Protein AF-A0AAU7CHJ7-F1 (afdb_monomer)

Structure (mmCIF, N/CA/C/O backbone):
data_AF-A0AAU7CHJ7-F1
#
_entry.id   AF-A0AAU7CHJ7-F1
#
loop_
_atom_site.group_PDB
_atom_site.id
_atom_site.type_symbol
_atom_site.label_atom_id
_atom_site.label_alt_id
_atom_site.label_comp_id
_atom_site.label_asym_id
_atom_site.label_entity_id
_atom_site.label_seq_id
_atom_site.pdbx_PDB_ins_code
_atom_site.Cartn_x
_atom_site.Cartn_y
_atom_site.Cartn_z
_atom_site.occupancy
_atom_site.B_iso_or_equiv
_atom_site.auth_seq_id
_atom_site.auth_comp_id
_atom_site.auth_asym_id
_atom_site.auth_atom_id
_atom_site.pdbx_PDB_model_num
ATOM 1 N N . MET A 1 1 ? 20.768 -12.142 4.196 1.00 36.09 1 MET A N 1
ATOM 2 C CA . MET A 1 1 ? 20.610 -11.156 5.284 1.00 36.09 1 MET A CA 1
ATOM 3 C C . MET A 1 1 ? 19.151 -11.165 5.712 1.00 36.09 1 MET A C 1
ATOM 5 O O . MET A 1 1 ? 18.363 -10.324 5.315 1.00 36.09 1 MET A O 1
ATOM 9 N N . THR A 1 2 ? 18.778 -12.232 6.409 1.00 41.44 2 THR A N 1
ATOM 10 C CA . THR A 1 2 ? 17.452 -12.487 6.972 1.00 41.44 2 THR A CA 1
ATOM 11 C C . THR A 1 2 ? 17.418 -11.833 8.344 1.00 41.44 2 THR A C 1
ATOM 13 O O . THR A 1 2 ? 17.980 -12.379 9.290 1.00 41.44 2 THR A O 1
ATOM 16 N N . GLN A 1 3 ? 16.825 -10.648 8.449 1.00 38.94 3 GLN A N 1
ATOM 17 C CA . GLN A 1 3 ? 16.555 -10.034 9.743 1.00 38.94 3 GLN A CA 1
ATOM 18 C C . GLN A 1 3 ? 15.087 -9.621 9.830 1.00 38.94 3 GLN A C 1
ATOM 20 O O . GLN A 1 3 ? 14.568 -8.911 8.978 1.00 38.94 3 GLN A O 1
ATOM 25 N N . ASP A 1 4 ? 14.493 -10.134 10.904 1.00 38.00 4 ASP A N 1
ATOM 26 C CA . ASP A 1 4 ? 13.262 -9.732 11.576 1.00 38.00 4 ASP A CA 1
ATOM 27 C C . ASP A 1 4 ? 11.898 -10.231 11.066 1.00 38.00 4 ASP A C 1
ATOM 29 O O . ASP A 1 4 ? 11.028 -9.482 10.643 1.00 38.00 4 ASP A O 1
ATOM 33 N N . ILE A 1 5 ? 11.679 -11.543 11.210 1.00 45.69 5 ILE A N 1
ATOM 34 C CA . ILE A 1 5 ? 10.336 -12.164 11.250 1.00 45.69 5 ILE A CA 1
ATOM 35 C C . ILE A 1 5 ? 9.864 -12.333 12.725 1.00 45.69 5 ILE A C 1
ATOM 37 O O . ILE A 1 5 ? 8.728 -12.717 13.009 1.00 45.69 5 ILE A O 1
ATOM 41 N N . GLY A 1 6 ? 10.728 -12.014 13.701 1.00 40.56 6 GLY A N 1
ATOM 42 C CA . GLY A 1 6 ? 10.492 -12.242 15.131 1.00 40.56 6 GLY A CA 1
ATOM 43 C C . GLY A 1 6 ? 9.650 -11.162 15.817 1.00 40.56 6 GLY A C 1
ATOM 44 O O . GLY A 1 6 ? 8.900 -11.484 16.741 1.00 40.56 6 GLY A O 1
ATOM 45 N N . GLY A 1 7 ? 9.727 -9.906 15.360 1.00 43.88 7 GLY A N 1
ATOM 46 C CA . GLY A 1 7 ? 8.945 -8.794 15.914 1.00 43.8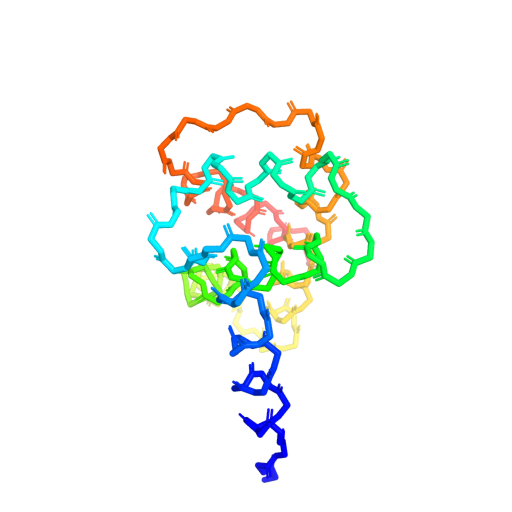8 7 GLY A CA 1
ATOM 47 C C . GLY A 1 7 ? 7.450 -8.859 15.582 1.00 43.88 7 GLY A C 1
ATOM 48 O O . GLY A 1 7 ? 6.612 -8.693 16.471 1.00 43.88 7 GLY A O 1
ATOM 49 N N . ALA A 1 8 ? 7.111 -9.195 14.331 1.00 52.78 8 ALA A N 1
ATOM 50 C CA . ALA A 1 8 ? 5.726 -9.267 13.858 1.00 52.78 8 ALA A CA 1
ATOM 51 C C . ALA A 1 8 ? 4.900 -10.280 14.662 1.00 52.78 8 ALA A C 1
ATOM 53 O O . ALA A 1 8 ? 3.795 -9.978 15.092 1.00 52.78 8 ALA A O 1
ATOM 54 N N . SER A 1 9 ? 5.463 -11.457 14.952 1.00 52.81 9 SER A N 1
ATOM 55 C CA . SER A 1 9 ? 4.763 -12.530 15.676 1.00 52.81 9 SER A CA 1
ATOM 56 C C . SER A 1 9 ? 4.396 -12.142 17.115 1.00 52.81 9 SER A C 1
ATOM 58 O O . SER A 1 9 ? 3.353 -12.550 17.623 1.00 52.81 9 SER A O 1
ATOM 60 N N . ARG A 1 10 ? 5.231 -11.330 17.778 1.00 50.88 10 ARG A N 1
ATOM 61 C CA . ARG A 1 10 ? 4.984 -10.868 19.152 1.00 50.88 10 ARG A CA 1
ATOM 62 C C . ARG A 1 10 ? 3.927 -9.755 19.190 1.00 50.88 10 ARG A C 1
ATOM 64 O O . ARG A 1 10 ? 3.083 -9.765 20.080 1.00 50.88 10 ARG A O 1
ATOM 71 N N . LEU A 1 11 ? 3.915 -8.882 18.179 1.00 55.66 11 LEU A N 1
ATOM 72 C CA . LEU A 1 11 ? 2.897 -7.838 17.996 1.00 55.66 11 LEU A CA 1
ATOM 73 C C . LEU A 1 11 ? 1.540 -8.408 17.553 1.00 55.66 11 LEU A C 1
ATOM 75 O O . LEU A 1 11 ? 0.503 -8.005 18.078 1.00 55.66 11 LEU A O 1
ATOM 79 N N . TYR A 1 12 ? 1.540 -9.411 16.667 1.00 55.50 12 TYR A N 1
ATOM 80 C CA . TYR A 1 12 ? 0.337 -10.151 16.274 1.00 55.50 12 TYR A CA 1
ATOM 81 C C . TYR A 1 12 ? -0.350 -10.787 17.492 1.00 55.50 12 TYR A C 1
ATOM 83 O O . TYR A 1 12 ? -1.572 -10.727 17.600 1.00 55.50 12 TYR A O 1
ATOM 91 N N . LEU A 1 13 ? 0.421 -11.343 18.436 1.00 54.62 13 LEU A N 1
ATOM 92 C CA . LEU A 1 13 ? -0.114 -11.907 19.681 1.00 54.62 13 LEU A CA 1
ATOM 93 C C . LEU A 1 13 ? -0.664 -10.843 20.645 1.00 54.62 13 LEU A C 1
ATOM 95 O O . LEU A 1 13 ? -1.673 -11.104 21.293 1.00 54.62 13 LEU A O 1
ATOM 99 N N . GLN A 1 14 ? -0.057 -9.655 20.728 1.00 53.19 14 GLN A N 1
ATOM 100 C CA . GLN A 1 14 ? -0.554 -8.572 21.589 1.00 53.19 14 GLN A CA 1
ATOM 101 C C . GLN A 1 14 ? -1.900 -8.012 21.104 1.00 53.19 14 GLN A C 1
ATOM 103 O O . GLN A 1 14 ? -2.816 -7.848 21.905 1.00 53.19 14 GLN A O 1
ATOM 108 N N . VAL A 1 15 ? -2.076 -7.818 19.793 1.00 56.50 15 VAL A N 1
ATOM 109 C CA . VAL A 1 15 ? -3.349 -7.322 19.231 1.00 56.50 15 VAL A CA 1
ATOM 110 C C . VAL A 1 15 ? -4.449 -8.381 19.230 1.00 56.50 15 VAL A C 1
ATOM 112 O O . VAL A 1 15 ? -5.617 -8.051 19.439 1.00 56.50 15 VAL A O 1
ATOM 115 N N . LEU A 1 16 ? -4.096 -9.662 19.075 1.00 58.06 16 LEU A N 1
ATOM 116 C CA . LEU A 1 16 ? -5.046 -10.761 19.276 1.00 58.06 16 LEU A CA 1
ATOM 117 C C . LEU A 1 16 ? -5.691 -10.718 20.670 1.00 58.06 16 LEU A C 1
ATOM 119 O O . LEU A 1 16 ? -6.853 -11.101 20.796 1.00 58.06 16 LEU A O 1
ATOM 123 N N . PHE A 1 17 ? -4.956 -10.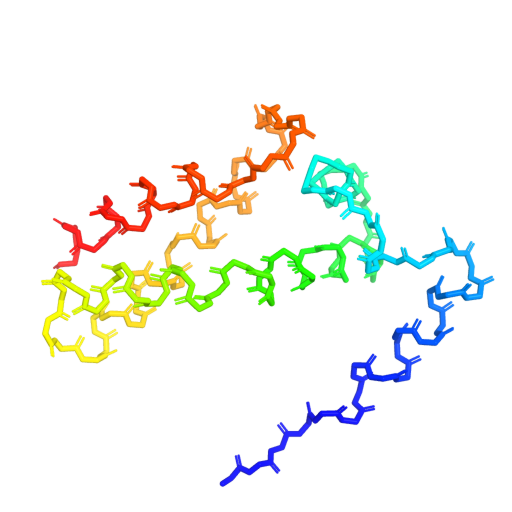245 21.681 1.00 55.28 17 PHE A N 1
ATOM 124 C CA . PHE A 1 17 ? -5.439 -10.137 23.056 1.00 55.28 17 PHE A CA 1
ATOM 125 C C . PHE A 1 17 ? -6.268 -8.874 23.342 1.00 55.28 17 PHE A C 1
ATOM 127 O O . PHE A 1 17 ? -7.134 -8.942 24.211 1.00 55.28 17 PHE A O 1
ATOM 134 N N . GLU A 1 18 ? -6.063 -7.760 22.626 1.00 51.91 18 GLU A N 1
ATOM 135 C CA . GLU A 1 18 ? -6.801 -6.504 22.877 1.00 51.91 18 GLU A CA 1
ATOM 136 C C . GLU A 1 18 ? -7.937 -6.193 21.879 1.00 51.91 18 GLU A C 1
ATOM 138 O O . GLU A 1 18 ? -8.948 -5.634 22.297 1.00 51.91 18 GLU A O 1
ATOM 143 N N . GLU A 1 19 ? -7.847 -6.567 20.592 1.00 51.44 19 GLU A N 1
ATOM 144 C CA . GLU A 1 19 ? -8.825 -6.127 19.566 1.00 51.44 19 GLU A CA 1
ATOM 145 C C . GLU A 1 19 ? -9.369 -7.221 18.621 1.00 51.44 19 GLU A C 1
ATOM 147 O O . GLU A 1 19 ? -10.274 -6.963 17.817 1.00 51.44 19 GLU A O 1
ATOM 152 N N . GLY A 1 20 ? -8.878 -8.458 18.721 1.00 54.81 20 GLY A N 1
ATOM 153 C CA . GLY A 1 20 ? -9.277 -9.564 17.846 1.00 54.81 20 GLY A CA 1
ATOM 154 C C . GLY A 1 20 ? -8.435 -9.681 16.567 1.00 54.81 20 GLY A C 1
ATOM 155 O O . GLY A 1 20 ? -7.684 -8.789 16.181 1.00 54.81 20 GLY A O 1
ATOM 156 N N . SER A 1 21 ? -8.519 -10.843 15.911 1.00 65.00 21 SER A N 1
ATOM 157 C CA . SER A 1 21 ? -7.618 -11.220 14.813 1.00 65.00 21 SER A CA 1
ATOM 158 C C . SER A 1 21 ? -7.731 -10.312 13.580 1.00 65.00 21 SER A C 1
ATOM 160 O O . SER A 1 21 ? -8.697 -10.405 12.818 1.00 65.00 21 SER A O 1
ATOM 162 N N . LEU A 1 22 ? -6.696 -9.503 13.314 1.00 68.12 22 LEU A N 1
ATOM 163 C CA . LEU A 1 22 ? -6.599 -8.676 12.101 1.00 68.12 22 LEU A CA 1
ATOM 164 C C . LEU A 1 22 ? -6.585 -9.509 10.804 1.00 68.12 22 LEU A C 1
ATOM 166 O O . LEU A 1 22 ? -6.969 -9.013 9.745 1.00 68.12 22 LEU A O 1
ATOM 170 N N . THR A 1 23 ? -6.188 -10.784 10.868 1.00 68.06 23 THR A N 1
ATOM 171 C CA . THR A 1 23 ? -6.099 -11.660 9.687 1.00 68.06 23 THR A CA 1
ATOM 172 C C . THR A 1 23 ? -7.467 -12.031 9.109 1.00 68.06 23 THR A C 1
ATOM 174 O O . THR A 1 23 ? -7.559 -12.321 7.917 1.00 68.06 23 THR A O 1
ATOM 177 N N . GLY A 1 24 ? -8.536 -11.964 9.913 1.00 79.06 24 GLY A N 1
ATOM 178 C CA . GLY A 1 24 ? -9.914 -12.224 9.481 1.00 79.06 24 GLY A CA 1
ATOM 179 C C . GLY A 1 24 ? -10.641 -11.002 8.913 1.00 79.06 24 GLY A C 1
ATOM 180 O O . GLY A 1 24 ? -11.787 -11.119 8.485 1.00 79.06 24 GLY A O 1
ATOM 181 N N . LEU A 1 25 ? -10.006 -9.827 8.919 1.00 89.31 25 LEU A N 1
ATOM 182 C CA . LEU A 1 25 ? -10.641 -8.586 8.493 1.00 89.31 25 LEU A CA 1
ATOM 183 C C . LEU A 1 25 ? -10.634 -8.421 6.972 1.00 89.31 25 LEU A C 1
ATOM 185 O O . LEU A 1 25 ? -9.665 -8.743 6.270 1.00 89.31 25 LEU A O 1
ATOM 189 N N . THR A 1 26 ? -11.719 -7.845 6.468 1.00 92.31 26 THR A N 1
ATOM 190 C CA . THR A 1 26 ? -11.814 -7.366 5.084 1.00 92.31 26 THR A CA 1
ATOM 191 C C . THR A 1 26 ? -10.854 -6.199 4.843 1.00 92.31 26 THR A C 1
ATOM 193 O O . THR A 1 26 ? -10.431 -5.517 5.781 1.00 92.31 26 THR A O 1
ATOM 196 N N . ASP A 1 27 ? -10.525 -5.932 3.576 1.00 93.69 27 ASP A N 1
ATOM 197 C CA . ASP A 1 27 ? -9.697 -4.769 3.231 1.00 93.69 27 ASP A CA 1
ATOM 198 C C . ASP A 1 27 ? -10.345 -3.457 3.691 1.00 93.69 27 ASP A C 1
ATOM 200 O O . ASP A 1 27 ? -9.640 -2.548 4.117 1.00 93.69 27 ASP A O 1
ATOM 204 N N . GLY A 1 28 ? -11.680 -3.371 3.645 1.00 93.06 28 GLY A N 1
ATOM 205 C CA . GLY A 1 28 ? -12.426 -2.209 4.119 1.00 93.06 28 GLY A CA 1
ATOM 206 C C . GLY A 1 28 ? -12.254 -1.962 5.616 1.00 93.06 28 GLY A C 1
ATOM 207 O O . GLY A 1 28 ? -11.950 -0.845 6.020 1.00 93.06 28 GLY A O 1
ATOM 208 N N . GLN A 1 29 ? -12.360 -3.011 6.434 1.00 92.56 29 GLN A N 1
ATOM 209 C CA . GLN A 1 29 ? -12.176 -2.913 7.888 1.00 92.56 29 GLN A CA 1
ATOM 210 C C . GLN A 1 29 ? -10.732 -2.579 8.279 1.00 92.56 29 GLN A C 1
ATOM 212 O O . GLN A 1 29 ? -10.503 -1.823 9.222 1.00 92.56 29 GLN A O 1
ATOM 217 N N . LEU A 1 30 ? -9.747 -3.139 7.570 1.00 92.69 30 LEU A N 1
ATOM 218 C CA . LEU A 1 30 ? -8.338 -2.793 7.773 1.00 92.69 30 LEU A CA 1
ATOM 219 C C . LEU A 1 30 ? -8.069 -1.337 7.380 1.00 92.69 30 LEU A C 1
ATOM 221 O O . LEU A 1 30 ? -7.383 -0.616 8.100 1.00 92.69 30 LEU A O 1
ATOM 225 N N . LEU A 1 31 ? -8.648 -0.889 6.264 1.00 93.94 31 LEU A N 1
ATOM 226 C CA . LEU A 1 31 ? -8.527 0.486 5.797 1.00 93.94 31 LEU A CA 1
ATOM 227 C C . LEU A 1 31 ? -9.188 1.475 6.763 1.00 93.94 31 LEU A C 1
ATOM 229 O O . LEU A 1 31 ? -8.609 2.520 7.041 1.00 93.94 31 LEU A O 1
ATOM 233 N N . GLU A 1 32 ? -10.358 1.140 7.305 1.00 92.06 32 GLU A N 1
ATOM 234 C CA . GLU A 1 32 ? -11.054 1.943 8.313 1.00 92.06 32 GLU A CA 1
ATOM 235 C C . GLU A 1 32 ? -10.235 2.067 9.602 1.00 92.06 32 GLU A C 1
ATOM 237 O O . GLU A 1 32 ? -10.039 3.180 10.100 1.00 92.06 32 GLU A O 1
ATOM 242 N N . ARG A 1 33 ? -9.684 0.954 10.108 1.00 91.06 33 ARG A N 1
ATOM 243 C CA . ARG A 1 33 ? -8.789 0.962 11.277 1.00 91.06 33 ARG A CA 1
ATOM 244 C C . ARG A 1 33 ? -7.535 1.794 11.033 1.00 91.06 33 ARG A C 1
ATOM 246 O O . ARG A 1 33 ? -7.168 2.605 11.876 1.00 91.06 33 ARG A O 1
ATOM 253 N N . PHE A 1 34 ? -6.910 1.653 9.866 1.00 91.69 34 PHE A N 1
ATOM 254 C CA . PHE A 1 34 ? -5.770 2.483 9.478 1.00 91.69 34 PHE A CA 1
ATOM 255 C C . PHE A 1 34 ? -6.142 3.975 9.372 1.00 91.69 34 PHE A C 1
ATOM 257 O O . PHE A 1 34 ? -5.369 4.846 9.771 1.00 91.69 34 PHE A O 1
ATOM 264 N N . ALA A 1 35 ? -7.322 4.292 8.836 1.00 90.94 35 ALA A N 1
ATOM 265 C CA . ALA A 1 35 ? -7.755 5.667 8.600 1.00 90.94 35 ALA A CA 1
ATOM 266 C C . ALA A 1 35 ? -8.153 6.410 9.884 1.00 90.94 35 ALA A C 1
ATOM 268 O O . ALA A 1 35 ? -7.910 7.618 9.980 1.00 90.94 35 ALA A O 1
ATOM 269 N N . THR A 1 36 ? -8.778 5.706 10.832 1.00 89.31 36 THR A N 1
ATOM 270 C CA . THR A 1 36 ? -9.353 6.279 12.061 1.00 89.31 36 THR A CA 1
ATOM 271 C C . THR A 1 36 ? -8.474 6.081 13.297 1.00 89.31 36 THR A C 1
ATOM 273 O O . THR A 1 36 ? -8.528 6.898 14.217 1.00 89.31 36 THR A O 1
ATOM 276 N N . GLY A 1 37 ? -7.642 5.038 13.310 1.00 84.00 37 GLY A N 1
ATOM 277 C CA . GLY A 1 37 ? -6.765 4.694 14.422 1.00 84.00 37 GLY A CA 1
ATOM 278 C C . GLY A 1 37 ? -5.527 5.585 14.548 1.00 84.00 37 GLY A C 1
ATOM 279 O O . GLY A 1 37 ? -5.216 6.427 13.699 1.00 84.00 37 GLY A O 1
ATOM 280 N N . ARG A 1 38 ? -4.792 5.383 15.645 1.00 82.88 38 ARG A N 1
ATOM 281 C CA . ARG A 1 38 ? -3.468 5.965 15.904 1.00 82.88 38 ARG A CA 1
ATOM 282 C C . ARG A 1 38 ? -2.570 4.918 16.561 1.00 82.88 38 ARG A C 1
ATOM 284 O O . ARG A 1 38 ? -3.079 3.990 17.180 1.00 82.88 38 ARG A O 1
ATOM 291 N N . GLY A 1 39 ? -1.256 5.111 16.453 1.00 86.25 39 GLY A N 1
ATOM 292 C CA . GLY A 1 39 ? -0.262 4.217 17.049 1.00 86.25 39 GLY A CA 1
ATOM 293 C C . GLY A 1 39 ? -0.281 2.812 16.443 1.00 86.25 39 GLY A C 1
ATOM 294 O O . GLY A 1 39 ? -0.742 2.615 15.316 1.00 86.25 39 GLY A O 1
ATOM 295 N N . ASP A 1 40 ? 0.195 1.849 17.223 1.00 86.81 40 ASP A N 1
ATOM 296 C CA . ASP A 1 40 ? 0.534 0.491 16.789 1.00 86.81 40 ASP A CA 1
ATOM 297 C C . ASP A 1 40 ? -0.617 -0.237 16.076 1.00 86.81 40 ASP A C 1
ATOM 299 O O . ASP A 1 40 ? -0.395 -0.932 15.087 1.00 86.81 40 ASP A O 1
ATOM 303 N N . ALA A 1 41 ? -1.869 -0.040 16.502 1.00 84.38 41 ALA A N 1
ATOM 304 C CA . ALA A 1 41 ? -3.027 -0.681 15.872 1.00 84.38 41 ALA A CA 1
ATOM 305 C C . ALA A 1 41 ? -3.242 -0.225 14.413 1.00 84.38 41 ALA A C 1
ATOM 307 O O . ALA A 1 41 ? -3.538 -1.041 13.534 1.00 84.38 41 ALA A O 1
ATOM 308 N N . ALA A 1 42 ? -3.057 1.069 14.130 1.00 90.38 42 ALA A N 1
ATOM 309 C CA . ALA A 1 42 ? -3.162 1.601 12.771 1.00 90.38 42 ALA A CA 1
ATOM 310 C C . ALA A 1 42 ? -1.982 1.144 11.899 1.00 90.38 42 ALA A C 1
ATOM 312 O O . ALA A 1 42 ? -2.170 0.812 10.726 1.00 90.38 42 ALA A O 1
ATOM 313 N N . GLU A 1 43 ? -0.780 1.088 12.479 1.00 91.06 43 GLU A N 1
ATOM 314 C CA . GLU A 1 43 ? 0.427 0.595 11.807 1.00 91.06 43 GLU A CA 1
ATOM 315 C C . GLU A 1 43 ? 0.309 -0.890 11.446 1.00 91.06 43 GLU A C 1
ATOM 317 O O . GLU A 1 43 ? 0.643 -1.291 10.328 1.00 91.06 43 GLU A O 1
ATOM 322 N N . LEU A 1 44 ? -0.252 -1.705 12.338 1.00 90.25 44 LEU A N 1
ATOM 323 C CA . LEU A 1 44 ? -0.506 -3.120 12.081 1.00 90.25 44 LEU A CA 1
ATOM 324 C C . LEU A 1 44 ? -1.584 -3.324 11.015 1.00 90.25 44 LEU A C 1
ATOM 326 O O . LEU A 1 44 ? -1.389 -4.130 10.107 1.00 90.25 44 LEU A O 1
ATOM 330 N N . ALA A 1 45 ? -2.681 -2.562 11.049 1.00 92.12 45 ALA A N 1
ATOM 331 C CA . ALA A 1 45 ? -3.703 -2.632 10.002 1.00 92.12 45 ALA A CA 1
ATOM 332 C C . ALA A 1 45 ? -3.127 -2.299 8.613 1.00 92.12 45 ALA A C 1
ATOM 334 O O . ALA A 1 45 ? -3.412 -2.990 7.631 1.00 92.12 45 ALA A O 1
ATOM 335 N N . PHE A 1 46 ? -2.264 -1.281 8.531 1.00 93.75 46 PHE A N 1
ATOM 336 C CA . PHE A 1 46 ? -1.538 -0.954 7.306 1.00 93.75 46 PHE A CA 1
ATOM 337 C C . PHE A 1 46 ? -0.572 -2.066 6.886 1.00 93.75 46 PHE A C 1
ATOM 339 O O . PHE A 1 46 ? -0.530 -2.427 5.711 1.00 93.75 46 PHE A O 1
ATOM 346 N N . THR A 1 47 ? 0.158 -2.647 7.836 1.00 93.94 47 THR A N 1
ATOM 347 C CA . THR A 1 47 ? 1.090 -3.754 7.584 1.00 93.94 47 THR A CA 1
ATOM 348 C C . THR A 1 47 ? 0.368 -4.948 6.964 1.00 93.94 47 THR A C 1
ATOM 350 O O . THR A 1 47 ? 0.796 -5.435 5.921 1.00 93.94 47 THR A O 1
ATOM 353 N N . VAL A 1 48 ? -0.792 -5.339 7.500 1.00 94.00 48 VAL A N 1
ATOM 354 C CA . VAL A 1 48 ? -1.615 -6.424 6.935 1.00 94.00 48 VAL A CA 1
ATOM 355 C C . VAL A 1 48 ? -2.066 -6.101 5.503 1.00 94.00 48 VAL A C 1
ATOM 357 O O . VAL A 1 48 ? -2.062 -6.982 4.641 1.00 94.00 48 VAL A O 1
ATOM 360 N N . LEU A 1 49 ? -2.428 -4.845 5.203 1.00 94.69 49 LEU A N 1
ATOM 361 C CA . LEU A 1 49 ? -2.765 -4.426 3.834 1.00 94.69 49 LEU A CA 1
ATOM 362 C C . LEU A 1 49 ? -1.560 -4.545 2.887 1.00 94.69 49 LEU A C 1
ATOM 364 O O . LEU A 1 49 ? -1.718 -5.003 1.751 1.00 94.69 49 LEU A O 1
ATOM 368 N N . VAL A 1 50 ? -0.364 -4.152 3.335 1.00 95.94 50 VAL A N 1
ATOM 369 C CA . VAL A 1 50 ? 0.876 -4.281 2.554 1.00 95.94 50 VAL A CA 1
ATOM 370 C C . VAL A 1 50 ? 1.229 -5.749 2.335 1.00 95.94 50 VAL A C 1
ATOM 372 O O . VAL A 1 50 ? 1.521 -6.128 1.206 1.00 95.94 50 VAL A O 1
ATOM 375 N N . GLU A 1 51 ? 1.154 -6.594 3.361 1.00 94.00 51 GLU A N 1
ATOM 376 C CA . GLU A 1 51 ? 1.427 -8.032 3.251 1.00 94.00 51 GLU A CA 1
ATOM 377 C C . GLU A 1 51 ? 0.456 -8.714 2.278 1.00 94.00 51 GLU A C 1
ATOM 379 O O . GLU A 1 51 ? 0.874 -9.476 1.403 1.00 94.00 51 GLU A O 1
ATOM 384 N N . ARG A 1 52 ? -0.840 -8.385 2.368 1.00 94.56 52 ARG A N 1
ATOM 385 C CA . ARG A 1 52 ? -1.890 -8.968 1.522 1.00 94.56 52 ARG A CA 1
ATOM 386 C C . ARG A 1 52 ? -1.759 -8.567 0.052 1.00 94.56 52 ARG A C 1
ATOM 388 O O . ARG A 1 52 ? -1.952 -9.403 -0.829 1.00 94.56 52 ARG A O 1
ATOM 395 N N . HIS A 1 53 ? -1.448 -7.301 -0.232 1.00 97.00 53 HIS A N 1
ATOM 396 C CA . HIS A 1 53 ? -1.464 -6.763 -1.603 1.00 97.00 53 HIS A CA 1
ATOM 397 C C . HIS A 1 53 ? -0.079 -6.574 -2.223 1.00 97.00 53 HIS A C 1
ATOM 399 O O . HIS A 1 53 ? 0.034 -6.407 -3.440 1.00 97.00 53 HIS A O 1
ATOM 405 N N . GLY A 1 54 ? 0.979 -6.633 -1.417 1.00 96.88 54 GLY A N 1
ATOM 406 C CA . GLY A 1 54 ? 2.366 -6.412 -1.818 1.00 96.88 54 GLY A CA 1
ATOM 407 C C . GLY A 1 54 ? 2.796 -7.257 -3.019 1.00 96.88 54 GLY A C 1
ATOM 408 O O . GLY A 1 54 ? 3.247 -6.681 -4.011 1.00 96.88 54 GLY A O 1
ATOM 409 N N . PRO A 1 55 ? 2.590 -8.588 -3.024 1.00 97.50 55 PRO A N 1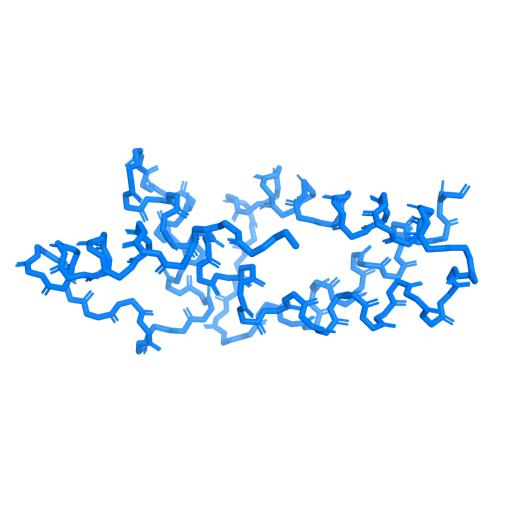
ATOM 410 C CA . PRO A 1 55 ? 2.969 -9.429 -4.162 1.00 97.50 55 PRO A CA 1
ATOM 411 C C . PRO A 1 55 ? 2.296 -9.026 -5.484 1.00 97.50 55 PRO A C 1
ATOM 413 O O . PRO A 1 55 ? 2.914 -9.094 -6.550 1.00 97.50 55 PRO A O 1
ATOM 416 N N . MET A 1 56 ? 1.037 -8.578 -5.433 1.00 98.19 56 MET A N 1
ATOM 417 C CA . MET A 1 56 ? 0.308 -8.109 -6.615 1.00 98.19 56 MET A CA 1
ATOM 418 C C . MET A 1 56 ? 0.862 -6.769 -7.113 1.00 98.19 56 MET A C 1
ATOM 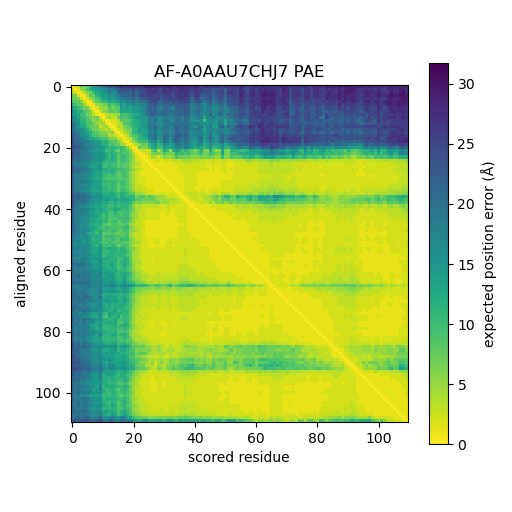420 O O . MET A 1 56 ? 1.137 -6.634 -8.306 1.00 98.19 56 MET A O 1
ATOM 424 N N . VAL A 1 57 ? 1.098 -5.813 -6.210 1.00 98.44 57 VAL A N 1
ATOM 425 C CA . VAL A 1 57 ? 1.674 -4.501 -6.552 1.00 98.44 57 VAL A CA 1
ATOM 426 C C . VAL A 1 57 ? 3.083 -4.658 -7.126 1.00 98.44 57 VAL A C 1
ATOM 428 O O . VAL A 1 57 ? 3.386 -4.080 -8.167 1.00 98.44 57 VAL A O 1
ATOM 431 N N . GLN A 1 58 ? 3.923 -5.495 -6.512 1.00 97.75 58 GLN A N 1
ATOM 432 C CA . GLN A 1 58 ? 5.282 -5.758 -6.988 1.00 97.75 58 GLN A CA 1
ATOM 433 C C . GLN A 1 58 ? 5.278 -6.370 -8.395 1.00 97.75 58 GLN A C 1
ATOM 435 O O . GLN A 1 58 ? 6.045 -5.936 -9.256 1.00 97.75 58 GLN A O 1
ATOM 440 N N . ARG A 1 59 ? 4.393 -7.343 -8.660 1.00 97.75 59 ARG A N 1
ATOM 441 C CA . ARG A 1 59 ? 4.238 -7.929 -10.000 1.00 97.75 59 ARG A CA 1
ATOM 442 C C . ARG A 1 59 ? 3.777 -6.888 -11.023 1.00 97.75 59 ARG A C 1
ATOM 444 O O . ARG A 1 59 ? 4.286 -6.888 -12.139 1.00 97.75 59 ARG A O 1
ATOM 451 N N . ALA A 1 60 ? 2.851 -6.002 -10.657 1.00 98.00 60 ALA A N 1
ATOM 452 C CA . ALA A 1 60 ? 2.373 -4.947 -11.549 1.00 98.00 60 ALA A CA 1
ATOM 453 C C . ALA A 1 60 ? 3.478 -3.937 -11.905 1.00 98.00 60 ALA A C 1
ATOM 455 O O . ALA A 1 60 ? 3.623 -3.594 -13.078 1.00 98.00 60 ALA A O 1
ATOM 456 N N . CYS A 1 61 ? 4.284 -3.501 -10.929 1.00 98.25 61 CYS A N 1
ATOM 457 C CA . CYS A 1 61 ? 5.413 -2.599 -11.176 1.00 98.25 61 CYS A CA 1
ATOM 458 C C . CYS A 1 61 ? 6.463 -3.248 -12.086 1.00 98.25 61 CYS A C 1
ATOM 460 O O . CYS A 1 61 ? 6.795 -2.675 -13.119 1.00 98.25 61 CYS A O 1
ATOM 462 N N . ARG A 1 62 ? 6.905 -4.474 -11.771 1.00 97.19 62 ARG A N 1
ATOM 463 C CA . ARG A 1 62 ? 7.885 -5.230 -12.580 1.00 97.19 62 ARG A CA 1
ATOM 464 C C . ARG A 1 62 ? 7.394 -5.600 -13.979 1.00 97.19 62 ARG A C 1
ATOM 466 O O . ARG A 1 62 ? 8.187 -5.822 -14.884 1.00 97.19 62 ARG A O 1
ATOM 473 N N . GLY A 1 63 ? 6.081 -5.705 -14.170 1.00 97.00 63 GLY A N 1
ATOM 474 C CA . GLY A 1 63 ? 5.504 -5.931 -15.495 1.00 97.00 63 GLY A CA 1
ATOM 475 C C . GLY A 1 63 ? 5.660 -4.729 -16.432 1.00 97.00 63 GLY A C 1
ATOM 476 O O . GLY A 1 63 ? 5.580 -4.894 -17.647 1.00 97.00 63 GLY A O 1
ATOM 477 N N . ILE A 1 64 ? 5.864 -3.529 -15.879 1.00 97.62 64 ILE A N 1
ATOM 478 C CA . ILE A 1 64 ? 5.997 -2.272 -16.628 1.00 97.62 64 ILE A CA 1
ATOM 479 C C . ILE A 1 64 ? 7.458 -1.820 -16.657 1.00 97.62 64 ILE A C 1
ATOM 481 O O . ILE A 1 64 ? 7.974 -1.492 -17.723 1.00 97.62 64 ILE A O 1
ATOM 485 N N . LEU A 1 65 ? 8.109 -1.823 -15.496 1.00 96.31 65 LEU A N 1
ATOM 486 C CA . LEU A 1 65 ? 9.491 -1.409 -15.305 1.00 96.31 65 LEU A CA 1
ATOM 487 C C . LEU A 1 65 ? 10.391 -2.640 -15.339 1.00 96.31 65 LEU A C 1
ATOM 489 O O . LEU A 1 65 ? 10.159 -3.607 -14.615 1.00 96.31 65 LEU A O 1
ATOM 493 N N . ARG A 1 66 ? 11.398 -2.614 -16.215 1.00 90.19 66 ARG A N 1
ATOM 494 C CA . ARG A 1 66 ? 12.380 -3.702 -16.344 1.00 90.19 66 ARG A CA 1
ATOM 495 C C . ARG A 1 66 ? 13.539 -3.562 -15.359 1.00 90.19 66 ARG A C 1
ATOM 497 O O . ARG A 1 66 ? 14.215 -4.554 -15.105 1.00 90.19 66 ARG A O 1
ATOM 504 N N . ASP A 1 67 ? 13.759 -2.356 -14.843 1.00 96.25 67 ASP A N 1
ATOM 505 C CA . ASP A 1 67 ? 14.738 -2.078 -13.802 1.00 96.25 67 ASP A CA 1
ATOM 506 C C . ASP A 1 67 ? 14.137 -2.350 -12.411 1.00 96.25 67 ASP A C 1
ATOM 508 O O . ASP A 1 67 ? 13.025 -1.917 -12.092 1.00 96.25 67 ASP A O 1
ATOM 512 N N . ASP A 1 68 ? 14.861 -3.109 -11.586 1.00 94.19 68 ASP A N 1
ATOM 513 C CA . ASP A 1 68 ? 14.392 -3.517 -10.259 1.00 94.19 68 ASP A CA 1
ATOM 514 C C . ASP A 1 68 ? 14.366 -2.350 -9.253 1.00 94.19 68 ASP A C 1
ATOM 516 O O . ASP A 1 68 ? 13.531 -2.360 -8.343 1.00 94.19 68 ASP A O 1
ATOM 520 N N . HIS A 1 69 ? 15.238 -1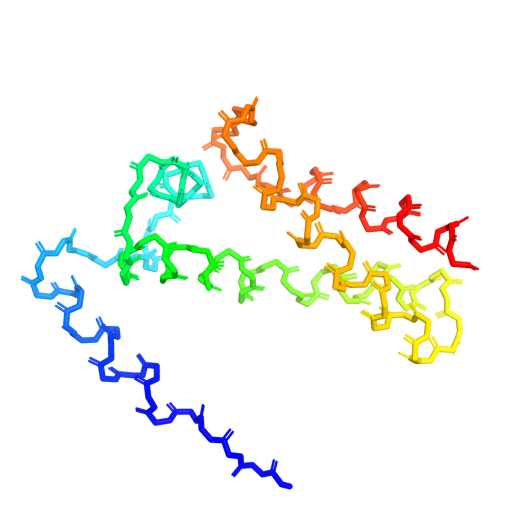.346 -9.405 1.00 96.44 69 HIS A N 1
ATOM 521 C CA . HIS A 1 69 ? 15.247 -0.161 -8.546 1.00 96.44 69 HIS A CA 1
ATOM 522 C C . HIS A 1 69 ? 14.059 0.745 -8.868 1.00 96.44 69 HIS A C 1
ATOM 524 O O . HIS A 1 69 ? 13.295 1.087 -7.967 1.00 96.44 69 HIS A O 1
ATOM 530 N N . GLU A 1 70 ? 13.816 1.027 -10.146 1.00 97.50 70 GLU A N 1
ATOM 531 C CA . GLU A 1 70 ? 12.635 1.774 -10.590 1.00 97.50 70 GLU A CA 1
ATOM 532 C C . GLU A 1 70 ? 11.336 1.068 -10.164 1.00 97.50 70 GLU A C 1
ATOM 534 O O . GLU A 1 70 ? 10.383 1.696 -9.688 1.00 97.50 70 GLU A O 1
ATOM 539 N N . ALA A 1 71 ? 11.281 -0.265 -10.286 1.00 97.38 71 ALA A N 1
ATOM 540 C CA . ALA A 1 71 ? 10.126 -1.045 -9.850 1.00 97.38 71 ALA A CA 1
ATOM 541 C C . ALA A 1 71 ? 9.898 -0.957 -8.330 1.00 97.38 71 ALA A C 1
ATOM 543 O O . ALA A 1 71 ? 8.743 -0.912 -7.885 1.00 97.38 71 ALA A O 1
ATOM 544 N N . MET A 1 72 ? 10.975 -0.919 -7.539 1.00 97.00 72 MET A N 1
ATOM 545 C CA . MET A 1 72 ? 10.912 -0.704 -6.093 1.00 97.00 72 MET A CA 1
ATOM 546 C C . MET A 1 72 ? 10.395 0.702 -5.761 1.00 97.00 72 MET A C 1
ATOM 548 O O . MET A 1 72 ? 9.515 0.836 -4.908 1.00 97.00 72 MET A O 1
ATOM 552 N N . ASP A 1 73 ? 10.846 1.730 -6.476 1.00 97.38 73 ASP A N 1
ATOM 553 C CA . ASP A 1 73 ? 10.379 3.107 -6.286 1.00 97.38 73 ASP A CA 1
ATOM 554 C C . ASP A 1 73 ? 8.881 3.236 -6.598 1.00 97.38 73 ASP A C 1
ATOM 556 O O . ASP A 1 73 ? 8.116 3.814 -5.819 1.00 97.38 73 ASP A O 1
ATOM 560 N N . ALA A 1 74 ? 8.409 2.612 -7.682 1.00 98.19 74 ALA A N 1
ATOM 561 C CA . ALA A 1 74 ? 6.987 2.568 -8.020 1.00 98.19 74 ALA A CA 1
ATOM 562 C C . ALA A 1 74 ? 6.149 1.796 -6.979 1.00 98.19 74 ALA A C 1
ATOM 564 O O . ALA A 1 74 ? 5.017 2.190 -6.661 1.00 98.19 74 ALA A O 1
ATOM 565 N N . PHE A 1 75 ? 6.693 0.707 -6.424 1.00 97.69 75 PHE A N 1
ATOM 566 C CA . PHE A 1 75 ? 6.068 -0.041 -5.330 1.00 97.69 75 PHE A CA 1
ATOM 567 C C . PHE A 1 75 ? 5.906 0.842 -4.086 1.00 97.69 75 PHE A C 1
ATOM 569 O O . PHE A 1 75 ? 4.797 0.977 -3.562 1.00 97.69 75 PHE A O 1
ATOM 576 N N . GLN A 1 76 ? 6.977 1.513 -3.658 1.00 97.25 76 GLN A N 1
ATOM 577 C CA . GLN A 1 76 ? 6.943 2.425 -2.515 1.00 97.25 76 GLN A CA 1
ATOM 578 C C . GLN A 1 76 ? 5.976 3.591 -2.757 1.00 97.25 76 GLN A C 1
ATOM 580 O O . GLN A 1 76 ? 5.123 3.884 -1.915 1.00 97.25 76 GLN A O 1
ATOM 585 N N . ALA A 1 77 ? 6.028 4.211 -3.940 1.00 98.12 77 ALA A N 1
ATOM 586 C CA . ALA A 1 77 ? 5.126 5.290 -4.331 1.00 98.12 77 ALA A CA 1
ATOM 587 C C . ALA A 1 77 ? 3.648 4.871 -4.266 1.00 98.12 77 ALA A C 1
ATOM 589 O O . ALA A 1 77 ? 2.793 5.671 -3.877 1.00 98.12 77 ALA A O 1
ATOM 590 N N . THR A 1 78 ? 3.333 3.616 -4.591 1.00 98.25 78 THR A N 1
ATOM 591 C CA . THR A 1 78 ? 1.965 3.084 -4.531 1.00 98.25 78 THR A CA 1
ATOM 592 C C . THR A 1 78 ? 1.412 3.095 -3.111 1.00 98.25 78 THR A C 1
ATOM 594 O O . THR A 1 78 ? 0.327 3.635 -2.870 1.00 98.25 78 THR A O 1
ATOM 597 N N . PHE A 1 79 ? 2.172 2.572 -2.151 1.00 97.25 79 PHE A N 1
ATOM 598 C CA . PHE A 1 79 ? 1.754 2.549 -0.750 1.00 97.25 79 PHE A CA 1
ATOM 599 C C . PHE A 1 79 ? 1.821 3.934 -0.095 1.00 97.25 79 PHE A C 1
ATOM 601 O O . PHE A 1 79 ? 0.955 4.275 0.708 1.00 97.25 79 PHE A O 1
ATOM 608 N N . LEU A 1 80 ? 2.735 4.806 -0.527 1.00 97.25 80 LEU A N 1
ATOM 609 C CA . LEU A 1 80 ? 2.717 6.221 -0.144 1.00 97.25 80 LEU A CA 1
ATOM 610 C C . LEU A 1 80 ? 1.443 6.941 -0.620 1.00 97.25 80 LEU A C 1
ATOM 612 O O . LEU A 1 80 ? 0.916 7.810 0.078 1.00 97.25 80 LEU A O 1
ATOM 616 N N . VAL A 1 81 ? 0.919 6.605 -1.802 1.00 96.75 81 VAL A N 1
ATOM 617 C CA . VAL A 1 81 ? -0.375 7.128 -2.269 1.00 96.75 81 VAL A CA 1
ATOM 618 C C . VAL A 1 81 ? -1.528 6.560 -1.441 1.00 96.75 81 VAL A C 1
ATOM 620 O O . VAL A 1 81 ? -2.461 7.310 -1.147 1.00 96.75 81 VAL A O 1
ATOM 623 N N . LEU A 1 82 ? -1.465 5.289 -1.023 1.00 96.00 82 LEU A N 1
ATOM 624 C CA . LEU A 1 82 ? -2.440 4.712 -0.091 1.00 96.00 82 LEU A CA 1
ATOM 625 C C . LEU A 1 82 ? -2.447 5.462 1.241 1.00 96.00 82 LEU A C 1
ATOM 627 O O . LEU A 1 82 ? -3.519 5.835 1.692 1.00 96.00 82 LEU A O 1
ATOM 631 N N . ILE A 1 83 ? -1.290 5.775 1.825 1.00 94.62 83 ILE A N 1
ATOM 632 C CA . ILE A 1 83 ? -1.222 6.551 3.074 1.00 94.62 83 ILE A CA 1
ATOM 633 C C . ILE A 1 83 ? -1.914 7.910 2.909 1.00 94.62 83 ILE A C 1
ATOM 635 O O . ILE A 1 83 ? -2.745 8.302 3.725 1.00 94.62 83 ILE A O 1
ATOM 639 N N . ARG A 1 84 ? -1.625 8.618 1.810 1.00 93.75 84 ARG A N 1
ATOM 640 C CA . ARG A 1 84 ? -2.194 9.950 1.547 1.00 93.75 84 ARG A CA 1
ATOM 641 C C . ARG A 1 84 ? -3.695 9.925 1.264 1.00 93.75 84 ARG A C 1
ATOM 643 O O . ARG A 1 84 ? -4.379 10.902 1.557 1.00 93.75 84 ARG A O 1
ATOM 650 N N . LYS A 1 85 ? -4.203 8.852 0.652 1.00 92.25 85 LYS A N 1
ATOM 651 C CA . LYS A 1 85 ? -5.606 8.747 0.219 1.00 92.25 85 LYS A CA 1
ATOM 652 C C . LYS A 1 85 ? -6.468 7.858 1.105 1.00 92.25 85 LYS A C 1
ATOM 654 O O . LYS A 1 85 ? -7.681 7.923 0.986 1.00 92.25 85 LYS A O 1
ATOM 659 N N . GLY A 1 86 ? -5.883 7.068 1.997 1.00 83.06 86 GLY A N 1
ATOM 660 C CA . GLY A 1 86 ? -6.580 6.025 2.751 1.00 83.06 86 GLY A CA 1
ATOM 661 C C . GLY A 1 86 ? -7.783 6.552 3.524 1.00 83.06 86 GLY A C 1
ATOM 662 O O . GLY A 1 86 ? -8.826 5.916 3.530 1.00 83.06 86 GLY A O 1
ATOM 663 N N . ARG A 1 87 ? -7.683 7.776 4.055 1.00 83.31 87 ARG A N 1
ATOM 664 C CA . ARG A 1 87 ? -8.769 8.442 4.791 1.00 83.31 87 ARG A CA 1
ATOM 665 C C . ARG A 1 87 ? -9.971 8.857 3.942 1.00 83.31 87 ARG A C 1
ATOM 667 O O . ARG A 1 87 ? -11.033 9.098 4.497 1.00 83.31 87 ARG A O 1
ATOM 674 N N . SER A 1 88 ? -9.812 8.989 2.626 1.00 87.50 88 SER A N 1
ATOM 675 C CA . SER A 1 88 ? -10.898 9.348 1.704 1.00 87.50 88 SER A CA 1
ATOM 676 C C . SER A 1 88 ? -11.336 8.192 0.808 1.00 87.50 88 SER A C 1
ATOM 678 O O . SER A 1 88 ? -12.260 8.346 0.010 1.00 87.50 88 SER A O 1
ATOM 680 N N . LEU A 1 89 ? -10.684 7.033 0.918 1.00 89.00 89 LEU A N 1
ATOM 681 C CA . LEU A 1 89 ? -11.055 5.840 0.175 1.00 89.00 89 LEU A CA 1
ATOM 682 C C . LEU A 1 89 ? -12.146 5.084 0.923 1.00 89.00 89 LEU A C 1
ATOM 684 O O . LEU A 1 89 ? -11.950 4.644 2.050 1.00 89.00 89 LEU A O 1
ATOM 688 N N . TRP A 1 90 ? -13.271 4.875 0.248 1.00 83.38 90 TRP A N 1
ATOM 689 C CA . TRP A 1 90 ? -14.294 3.946 0.704 1.00 83.38 90 TRP A CA 1
ATOM 690 C C . TRP A 1 90 ? -14.194 2.654 -0.108 1.00 83.38 90 TRP A C 1
ATOM 692 O O . TRP A 1 90 ? -14.417 2.645 -1.320 1.00 83.38 90 TRP A O 1
ATOM 702 N N . ILE A 1 91 ? -13.794 1.573 0.558 1.00 85.31 91 ILE A N 1
ATOM 703 C CA . ILE A 1 91 ? -13.617 0.238 -0.017 1.00 85.31 91 ILE A CA 1
ATOM 704 C C . ILE A 1 91 ? -14.402 -0.724 0.863 1.00 85.31 91 ILE A C 1
ATOM 706 O O . ILE A 1 91 ? -14.143 -0.802 2.058 1.00 85.31 91 ILE A O 1
ATOM 710 N N . ARG A 1 92 ? -15.354 -1.450 0.276 1.00 77.38 92 ARG A N 1
ATOM 711 C CA . ARG A 1 92 ? -16.155 -2.432 1.013 1.00 77.38 92 ARG A CA 1
ATOM 712 C C . ARG A 1 92 ? -15.437 -3.776 1.129 1.00 77.38 92 ARG A C 1
ATOM 714 O O . ARG A 1 92 ? -15.233 -4.260 2.233 1.00 77.38 92 ARG A O 1
ATOM 721 N N . ASP A 1 93 ? -15.008 -4.329 -0.007 1.00 78.50 93 ASP A N 1
ATOM 722 C CA . ASP A 1 93 ? -14.557 -5.726 -0.065 1.00 78.50 93 ASP A CA 1
ATOM 723 C C . ASP A 1 93 ? -13.066 -5.866 -0.387 1.00 78.50 93 ASP A C 1
ATOM 725 O O . ASP A 1 93 ? -12.335 -6.512 0.362 1.00 78.50 93 ASP A O 1
ATOM 729 N N . SER A 1 94 ? -12.586 -5.243 -1.473 1.00 91.25 94 SER A N 1
ATOM 730 C CA . SER A 1 94 ? -11.188 -5.378 -1.894 1.00 91.25 94 SER A CA 1
ATOM 731 C C . SER A 1 94 ? -10.545 -4.075 -2.353 1.00 91.25 94 SER A C 1
ATOM 733 O O . SER A 1 94 ? -11.068 -3.353 -3.205 1.00 91.25 94 SER A O 1
ATOM 735 N N . LEU A 1 95 ? -9.348 -3.822 -1.830 1.00 94.88 95 LEU A N 1
ATOM 736 C CA . LEU A 1 95 ? -8.468 -2.718 -2.197 1.00 94.88 95 LEU A CA 1
ATOM 737 C C . LEU A 1 95 ? -7.624 -3.043 -3.447 1.00 94.88 95 LEU A C 1
ATOM 739 O O . LEU A 1 95 ? -7.088 -2.138 -4.094 1.00 94.88 95 LEU A O 1
ATOM 743 N N . GLY A 1 96 ? -7.556 -4.320 -3.835 1.00 96.00 96 GLY A N 1
ATOM 744 C CA . GLY A 1 96 ? -6.709 -4.832 -4.915 1.00 96.00 96 GLY A CA 1
ATOM 745 C C . GLY A 1 96 ? -6.866 -4.092 -6.253 1.00 96.00 96 GLY A C 1
ATOM 746 O O . GLY A 1 96 ? -5.869 -3.593 -6.779 1.00 96.00 96 GLY A O 1
ATOM 747 N N . PRO A 1 97 ? -8.087 -3.923 -6.801 1.00 96.69 97 PRO A N 1
ATOM 748 C CA . PRO A 1 97 ? -8.286 -3.213 -8.070 1.00 96.69 97 PRO A CA 1
ATOM 749 C C . PRO A 1 97 ? -7.850 -1.742 -8.032 1.00 96.69 97 PRO A C 1
ATOM 751 O O . PRO A 1 97 ? -7.423 -1.176 -9.043 1.00 96.69 97 PRO A O 1
ATOM 754 N N . TRP A 1 98 ? -7.964 -1.091 -6.872 1.00 97.00 98 TRP A N 1
ATOM 755 C CA . TRP A 1 98 ? -7.492 0.278 -6.704 1.00 97.00 98 TRP A CA 1
ATOM 756 C C . TRP A 1 98 ? -5.962 0.325 -6.654 1.00 97.00 98 TRP A C 1
ATOM 758 O O . TR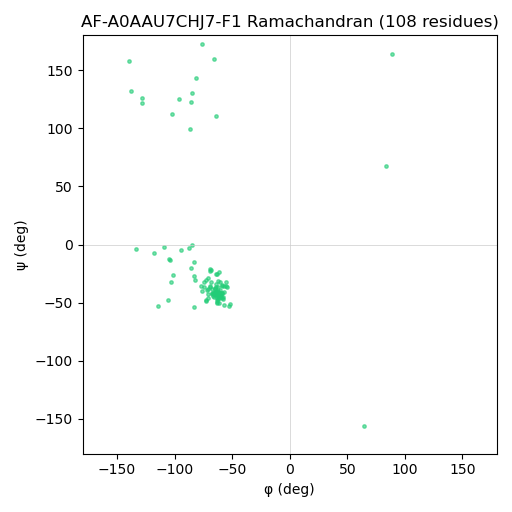P A 1 98 ? -5.366 1.086 -7.419 1.00 97.00 98 TRP A O 1
ATOM 768 N N . LEU A 1 99 ? -5.333 -0.536 -5.846 1.00 97.94 99 LEU A N 1
ATOM 769 C CA . LEU A 1 99 ? -3.874 -0.626 -5.737 1.00 97.94 99 LEU A CA 1
ATOM 770 C C . LEU A 1 99 ? -3.216 -0.980 -7.067 1.00 97.94 99 LEU A C 1
ATOM 772 O O . LEU A 1 99 ? -2.244 -0.334 -7.441 1.00 97.94 99 LEU A O 1
ATOM 776 N N . HIS A 1 100 ? -3.785 -1.913 -7.830 1.00 98.25 100 HIS A N 1
ATOM 777 C CA . HIS A 1 100 ? -3.280 -2.262 -9.156 1.00 98.25 100 HIS A CA 1
ATOM 778 C C . HIS A 1 100 ? -3.245 -1.040 -10.090 1.00 98.25 100 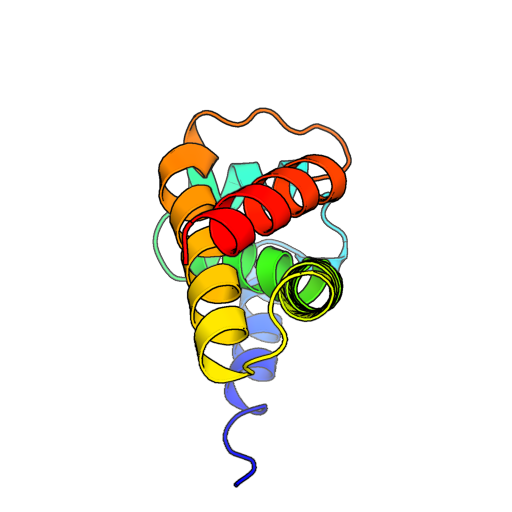HIS A C 1
ATOM 780 O O . HIS A 1 100 ? -2.244 -0.771 -10.751 1.00 98.25 100 HIS A O 1
ATOM 786 N N . ARG A 1 101 ? -4.319 -0.236 -10.114 1.00 97.56 101 ARG A N 1
ATOM 787 C CA . ARG A 1 101 ? -4.367 0.991 -10.931 1.00 97.56 101 ARG A CA 1
ATOM 788 C C . ARG A 1 101 ? -3.356 2.038 -10.474 1.00 97.56 101 ARG A C 1
ATOM 790 O O . ARG A 1 101 ? -2.777 2.726 -11.316 1.00 97.56 101 ARG A O 1
ATOM 797 N N . VAL A 1 102 ? -3.159 2.185 -9.165 1.00 97.88 102 VAL A N 1
ATOM 798 C CA . VAL A 1 102 ? -2.153 3.102 -8.616 1.00 97.88 102 VAL A CA 1
ATOM 799 C C . VAL A 1 102 ? -0.746 2.625 -8.970 1.00 97.88 102 VAL A C 1
ATOM 801 O O . VAL A 1 102 ? 0.029 3.442 -9.458 1.00 97.88 102 VAL A O 1
ATOM 804 N N . ALA A 1 103 ? -0.464 1.327 -8.841 1.00 98.25 103 ALA A N 1
ATOM 805 C CA . ALA A 1 103 ? 0.806 0.705 -9.210 1.00 98.25 103 ALA A CA 1
ATOM 806 C C . ALA A 1 103 ? 1.153 0.952 -10.676 1.00 98.25 103 ALA A C 1
ATOM 808 O O . ALA A 1 103 ? 2.201 1.516 -10.980 1.00 98.25 103 ALA A O 1
ATOM 809 N N . CYS A 1 104 ? 0.228 0.655 -11.594 1.00 98.25 104 CYS A N 1
ATOM 810 C CA . CYS A 1 104 ? 0.454 0.909 -13.014 1.00 98.25 104 CYS A CA 1
ATOM 811 C C . CYS A 1 104 ? 0.681 2.393 -13.330 1.00 98.25 104 CYS A C 1
ATOM 813 O O . CYS A 1 104 ? 1.402 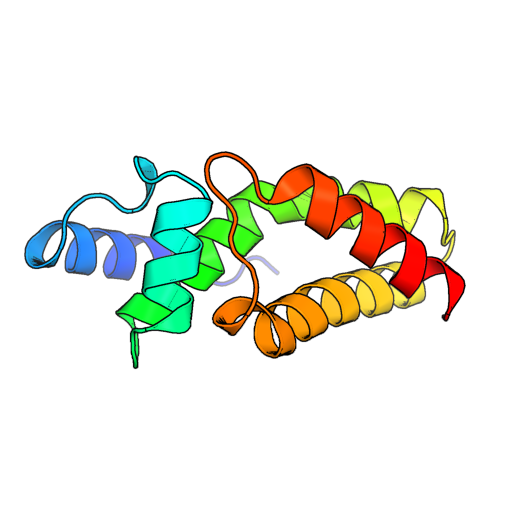2.720 -14.269 1.00 98.25 104 CYS A O 1
ATOM 815 N N . ARG A 1 105 ? 0.048 3.307 -12.586 1.00 97.94 105 ARG A N 1
ATOM 816 C CA . ARG A 1 105 ? 0.237 4.751 -12.772 1.00 97.94 105 ARG A CA 1
ATOM 817 C C . ARG A 1 105 ? 1.566 5.232 -12.197 1.00 97.94 105 ARG A C 1
ATOM 819 O O . ARG A 1 105 ? 2.175 6.101 -12.807 1.00 97.94 105 ARG A O 1
ATOM 826 N N . ALA A 1 106 ? 1.975 4.719 -11.039 1.00 97.62 106 ALA A N 1
ATOM 827 C CA . ALA A 1 106 ? 3.266 5.028 -10.437 1.00 97.62 106 ALA A CA 1
ATOM 828 C C . ALA A 1 106 ? 4.398 4.543 -11.347 1.00 97.62 106 ALA A C 1
ATOM 830 O O . ALA A 1 106 ? 5.254 5.334 -11.713 1.00 97.62 106 ALA A O 1
ATOM 831 N N . ALA A 1 107 ? 4.310 3.299 -11.823 1.00 97.50 107 ALA A N 1
ATOM 832 C CA . ALA A 1 107 ? 5.309 2.697 -12.699 1.00 97.50 107 ALA A CA 1
ATOM 833 C C . ALA A 1 107 ? 5.459 3.397 -14.061 1.00 97.50 107 ALA A C 1
ATOM 835 O O . ALA A 1 107 ? 6.507 3.322 -14.674 1.00 97.50 107 ALA A O 1
ATOM 836 N N . ARG A 1 108 ? 4.426 4.093 -14.553 1.00 97.12 108 ARG A N 1
ATOM 837 C CA . ARG A 1 108 ? 4.496 4.885 -15.800 1.00 97.12 108 ARG A CA 1
ATOM 838 C C . ARG A 1 108 ? 5.056 6.302 -15.610 1.00 97.12 108 ARG A C 1
ATOM 840 O O . ARG A 1 108 ? 5.026 7.082 -16.557 1.00 97.12 108 ARG A O 1
ATOM 847 N N . ARG A 1 109 ? 5.409 6.679 -14.380 1.00 93.06 109 ARG A N 1
ATOM 848 C CA . ARG A 1 109 ? 5.891 8.021 -14.005 1.00 93.06 109 ARG A CA 1
ATOM 849 C C . ARG A 1 109 ? 7.313 8.021 -13.456 1.00 93.06 109 ARG A C 1
ATOM 851 O O . ARG A 1 109 ? 7.811 9.107 -13.171 1.00 93.06 109 ARG A O 1
ATOM 858 N N . VAL A 1 110 ? 7.873 6.834 -13.240 1.00 87.31 110 VAL A N 1
ATOM 859 C CA . VAL A 1 110 ? 9.316 6.644 -13.113 1.00 87.31 110 VAL A CA 1
ATOM 860 C C . VAL A 1 110 ? 9.890 6.776 -14.516 1.00 87.31 110 VAL A C 1
ATOM 862 O O . VAL A 1 110 ? 10.836 7.572 -14.664 1.00 87.31 110 VAL A O 1
#

Organism: NCBI:txid3120278

Nearest PDB structures (foldseek):
  5wuq-assembly1_A  TM=9.046E-01  e=2.111E-02  Bacillus subtilis subsp. subtilis str. 168
  5wur-assembly1_A  TM=8.990E-01  e=3.032E-02  Bacillus subtilis subsp. subtilis str. 168
  8z6g-assembly1_B  TM=8.319E-01  e=3.032E-02  Pseudomonas aeruginosa
  8z6g-assembly3_F  TM=8.433E-01  e=4.354E-02  Pseudomonas aeruginosa
  6in7-assembly1_B  TM=8.373E-01  e=2.804E-01  Pseudomonas aeruginosa PAO1

Solvent-accessible surface area (backbone atoms only — not comparable to full-atom values): 6127 Å² total; per-residue (Å²): 138,92,81,78,76,67,61,59,59,57,53,53,53,54,40,46,73,75,76,48,65,72,87,79,52,45,47,23,57,30,41,48,43,36,49,73,47,68,66,70,66,15,53,50,29,45,47,53,52,45,67,73,42,41,70,58,32,48,51,46,9,47,73,70,28,88,50,69,64,60,17,48,51,14,39,51,49,31,54,54,48,43,68,75,40,40,73,78,59,87,45,77,65,65,56,59,74,57,48,4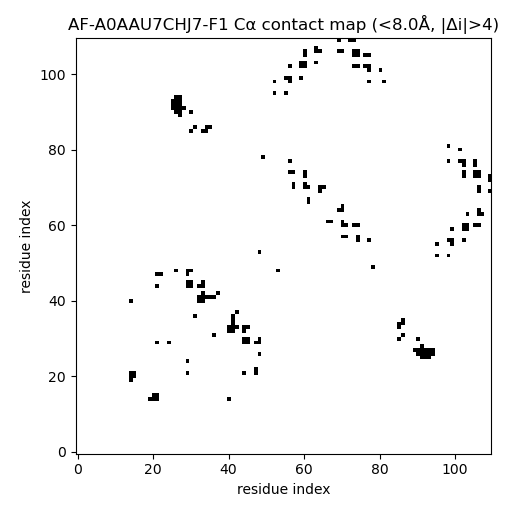7,55,42,12,51,53,33,35,74,68,111

Foldseek 3Di:
DDDDPPVLVVLQVVCCVPPNHLLPDFLQVLLVCLQPHDPPSNVVSLVSVCVVQVVVLLVLLCVLDVDNVLSVQLSVQLSVVCNVCSNVDRDDGDCNVVSSVSSNVSSVVD

InterPro domains:
  IPR007627 RNA polymerase sigma-70 region 2 [PF04542] (49-108)
  IPR013325 RNA polymerase sigma factor, region 2 [SSF88946] (22-109)
  IPR039425 RNA polymerase sigma-70-like [PTHR43133] (26-107)

Sequence (110 aa):
MTQDIGGASRLYLQVLFEEGSLTGLTDGQLLERFATGRGDAAELAFTVLVERHGPMVQRACRGILRDDHEAMDAFQATFLVLIRKGRSLWIRDSLGPWLHRVACRAARRV

Radius of gyration: 14.69 Å; Cα contacts (8 Å, |Δi|>4): 108; chains: 1; bounding box: 37×22×40 Å

Mean predicted aligned error: 7.99 Å

Secondary structure (DSSP, 8-state):
----SHHHHHHHHHHHHHT--GGG--HHHHHHHHHH--THHHHHHHHHHHHHHHHHHHHHHHHH-SSHHHHHHHHHHHHHHHHHHGGG---SS-SHHHHHHHHHHHHTT-

pLDDT: mean 84.67, std 18.01, range [36.09, 98.44]